Protein AF-A0A6B3IJF0-F1 (afdb_monomer_lite)

pLDDT: mean 86.27, std 13.77, range [46.59, 98.12]

Sequence (131 aa):
MTDESWAGWYRDRNGSDAVVLTTDGQQLRIRIRGVDFEGESLDDLAPVSGTPPESGMFALADGALTDCVLEWDLPLPVLVAGALRQATLGCLLSLRRVDPDLYLTLHLDGAVYESARAESDFAAALTAIQR

Structure (mmCIF, N/CA/C/O backbone):
data_AF-A0A6B3IJF0-F1
#
_entry.id   AF-A0A6B3IJF0-F1
#
loop_
_atom_site.group_PDB
_atom_site.id
_atom_site.type_symbol
_ato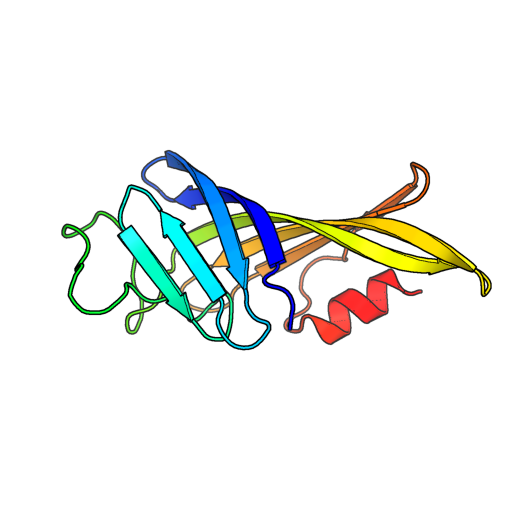m_site.label_atom_id
_atom_site.label_alt_id
_atom_site.label_comp_id
_atom_site.label_asym_id
_atom_site.label_entity_id
_atom_site.label_seq_id
_atom_site.pdbx_PDB_ins_code
_atom_site.Cartn_x
_atom_site.Cartn_y
_atom_site.Cartn_z
_atom_site.occupancy
_atom_site.B_iso_or_equiv
_atom_site.auth_s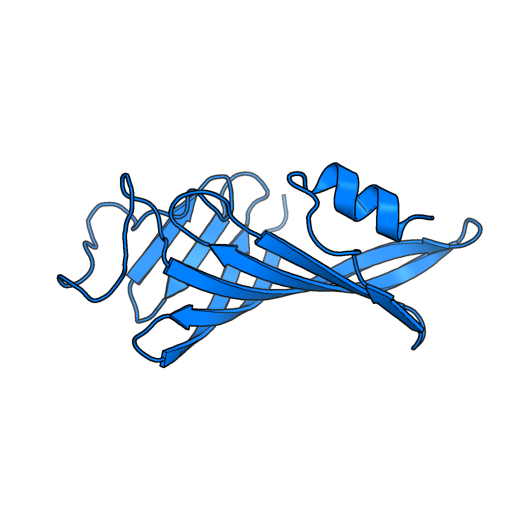eq_id
_atom_site.auth_comp_id
_atom_site.auth_asym_id
_atom_site.auth_atom_id
_atom_site.pdbx_PDB_model_num
ATOM 1 N N . MET A 1 1 ? 2.616 18.306 -9.735 1.00 48.72 1 MET A N 1
ATOM 2 C CA . MET A 1 1 ? 2.735 16.901 -9.314 1.00 48.72 1 MET A CA 1
ATOM 3 C C . MET A 1 1 ? 1.520 16.185 -9.851 1.00 48.72 1 MET A C 1
ATOM 5 O O . MET A 1 1 ? 0.447 16.772 -9.826 1.00 48.72 1 MET A O 1
ATOM 9 N N . THR A 1 2 ? 1.718 15.037 -10.484 1.00 63.44 2 THR A N 1
ATOM 10 C CA . THR A 1 2 ? 0.630 14.155 -10.916 1.00 63.44 2 THR A CA 1
ATOM 11 C C . THR A 1 2 ? 0.271 13.265 -9.747 1.00 63.44 2 THR A C 1
ATOM 13 O O . THR A 1 2 ? 1.172 12.663 -9.173 1.00 63.44 2 THR A O 1
ATOM 16 N N . ASP A 1 3 ? -1.013 13.189 -9.422 1.00 85.38 3 ASP A N 1
ATOM 17 C CA . ASP A 1 3 ? -1.501 12.220 -8.450 1.00 85.38 3 ASP A CA 1
ATOM 18 C C . ASP A 1 3 ? -1.220 10.809 -8.986 1.00 85.38 3 ASP A C 1
ATOM 20 O O . ASP A 1 3 ? -1.562 10.482 -10.129 1.00 85.38 3 ASP A O 1
ATOM 24 N N . GLU A 1 4 ? -0.563 9.987 -8.177 1.00 90.81 4 GLU A N 1
ATOM 25 C CA . GLU A 1 4 ? -0.288 8.585 -8.471 1.00 90.81 4 GLU A CA 1
ATOM 26 C C . GLU A 1 4 ? -1.309 7.703 -7.753 1.00 90.81 4 GLU A C 1
ATOM 28 O O . GLU A 1 4 ? -1.832 8.060 -6.694 1.00 90.81 4 GLU A O 1
ATOM 33 N N . SER A 1 5 ? -1.627 6.550 -8.347 1.00 92.56 5 SER A N 1
ATOM 34 C CA . SER A 1 5 ? -2.571 5.599 -7.762 1.00 92.56 5 SER A CA 1
ATOM 35 C C . SER A 1 5 ? -2.156 4.158 -8.027 1.00 92.56 5 SER A C 1
ATOM 37 O O . SER A 1 5 ? -1.812 3.813 -9.161 1.00 92.56 5 SER A O 1
ATOM 39 N N . TRP A 1 6 ? -2.233 3.322 -6.993 1.00 94.25 6 TRP A N 1
ATOM 40 C CA . TRP A 1 6 ? -1.849 1.914 -7.036 1.00 94.25 6 TRP A CA 1
ATOM 41 C C . TRP A 1 6 ? -2.951 1.047 -6.447 1.00 94.25 6 TRP A C 1
ATOM 43 O O . TRP A 1 6 ? -3.412 1.267 -5.325 1.00 94.25 6 TRP A O 1
ATOM 53 N N . ALA A 1 7 ? -3.385 0.055 -7.220 1.00 94.88 7 ALA A N 1
ATOM 54 C CA . ALA A 1 7 ? -4.291 -0.967 -6.724 1.00 94.88 7 ALA A CA 1
ATOM 55 C C . ALA A 1 7 ? -3.538 -1.904 -5.774 1.00 94.88 7 ALA A C 1
ATOM 57 O O . ALA A 1 7 ? -2.377 -2.242 -6.009 1.00 94.88 7 ALA A O 1
ATOM 58 N N . GLY A 1 8 ? -4.219 -2.341 -4.722 1.00 96.25 8 GLY A N 1
ATOM 59 C CA . GLY A 1 8 ? -3.627 -3.214 -3.725 1.00 96.25 8 GLY A CA 1
ATOM 60 C C . GLY A 1 8 ? -4.653 -3.945 -2.875 1.00 96.25 8 GLY A C 1
ATOM 61 O O . GLY A 1 8 ? -5.861 -3.917 -3.127 1.00 96.25 8 GLY A O 1
ATOM 62 N N . TRP A 1 9 ? -4.142 -4.591 -1.837 1.00 98.06 9 TRP A N 1
ATOM 63 C CA . TRP A 1 9 ? -4.895 -5.337 -0.846 1.00 98.06 9 TRP A CA 1
ATOM 64 C C . TRP A 1 9 ? -4.529 -4.872 0.557 1.00 98.06 9 TRP A C 1
ATOM 66 O O . TRP A 1 9 ? -3.357 -4.787 0.914 1.00 98.06 9 TRP A O 1
ATOM 76 N N . TYR A 1 10 ? -5.553 -4.641 1.367 1.00 97.94 10 TYR A N 1
ATOM 77 C CA . TYR A 1 10 ? -5.448 -4.531 2.813 1.00 97.94 10 TYR A CA 1
ATOM 78 C C . TYR A 1 10 ? -5.856 -5.859 3.445 1.00 97.94 10 TYR A C 1
ATOM 80 O O . TYR A 1 10 ? -6.859 -6.449 3.038 1.00 97.94 10 TYR A O 1
ATOM 88 N N . ARG A 1 11 ? -5.114 -6.331 4.450 1.00 98.12 11 ARG A N 1
ATOM 89 C CA . ARG A 1 11 ? -5.469 -7.527 5.223 1.00 98.12 11 ARG A CA 1
ATOM 90 C C . ARG A 1 11 ? -5.269 -7.312 6.712 1.00 98.12 11 ARG A C 1
ATOM 92 O O . ARG A 1 11 ? -4.220 -6.849 7.139 1.00 98.12 11 ARG A O 1
ATOM 99 N N . ASP A 1 12 ? -6.239 -7.730 7.504 1.00 96.25 12 ASP A N 1
ATOM 100 C CA . ASP A 1 12 ? -6.167 -7.738 8.964 1.00 96.25 12 ASP A CA 1
ATOM 101 C C . ASP A 1 12 ? -6.848 -8.996 9.522 1.00 96.25 12 ASP A C 1
ATOM 103 O O . ASP A 1 12 ? -7.182 -9.934 8.794 1.00 96.25 12 ASP A O 1
ATOM 107 N N . ARG A 1 13 ? -7.097 -9.016 10.835 1.00 95.25 13 ARG A N 1
ATOM 108 C CA . ARG A 1 13 ? -7.816 -10.115 11.498 1.00 95.25 13 ARG A CA 1
ATOM 109 C C . ARG A 1 13 ? -9.251 -10.339 10.992 1.00 95.25 13 ARG A C 1
ATOM 111 O O . ARG A 1 13 ? -9.800 -11.410 11.233 1.00 95.25 13 ARG A O 1
ATOM 118 N N . ASN A 1 14 ? -9.871 -9.338 10.367 1.00 94.25 14 ASN A N 1
ATOM 119 C CA . ASN A 1 14 ? -11.260 -9.377 9.911 1.00 94.25 14 ASN A CA 1
ATOM 120 C C . ASN A 1 14 ? -11.378 -9.826 8.444 1.00 94.25 14 ASN A C 1
ATOM 122 O O . ASN A 1 14 ? -12.485 -10.105 7.988 1.00 94.25 14 ASN A O 1
ATOM 126 N N . GLY A 1 15 ? -10.265 -9.925 7.708 1.00 95.81 15 GLY A N 1
ATOM 127 C CA . GLY A 1 15 ? -10.246 -10.441 6.342 1.00 95.81 15 GLY A CA 1
ATOM 128 C C . GLY A 1 15 ? -9.353 -9.634 5.410 1.00 95.81 15 GLY A C 1
ATOM 129 O O . GLY A 1 15 ? -8.346 -9.064 5.821 1.00 95.81 15 GLY A O 1
ATOM 130 N N . SER A 1 16 ? -9.705 -9.636 4.126 1.00 97.25 16 SER A N 1
ATOM 131 C CA . SER A 1 16 ? -8.971 -8.938 3.071 1.00 97.25 16 SER A CA 1
ATOM 132 C C . SER A 1 16 ? -9.909 -8.064 2.253 1.00 97.25 16 SER A C 1
ATOM 134 O O . SER A 1 16 ? -10.996 -8.507 1.888 1.00 97.25 16 SER A O 1
ATOM 136 N N . ASP A 1 17 ? -9.454 -6.863 1.921 1.00 97.88 17 ASP A N 1
ATOM 137 C CA . ASP A 1 17 ? -10.211 -5.861 1.183 1.00 97.88 17 ASP A CA 1
ATOM 138 C C . ASP A 1 17 ? -9.347 -5.292 0.056 1.00 97.88 17 ASP A C 1
ATOM 140 O O . ASP A 1 17 ? -8.170 -4.982 0.254 1.00 97.88 17 ASP A O 1
ATOM 144 N N . ALA A 1 18 ? -9.930 -5.162 -1.136 1.00 97.25 18 ALA A N 1
ATOM 145 C CA . ALA A 1 18 ? -9.280 -4.465 -2.238 1.00 97.25 18 ALA A CA 1
ATOM 146 C C . ALA A 1 18 ? -9.267 -2.960 -1.948 1.00 97.25 18 ALA A C 1
ATOM 148 O O . ALA A 1 18 ? -10.275 -2.393 -1.518 1.00 97.25 18 ALA A O 1
ATOM 149 N N . VAL A 1 19 ? -8.131 -2.320 -2.198 1.00 97.00 19 VAL A N 1
ATOM 150 C CA . VAL A 1 19 ? -7.895 -0.909 -1.885 1.00 97.00 19 VAL A CA 1
ATOM 151 C C . VAL A 1 19 ? -7.186 -0.215 -3.040 1.00 97.00 19 VAL A C 1
ATOM 153 O O . VAL A 1 19 ? -6.590 -0.855 -3.908 1.00 97.00 19 VAL A O 1
ATOM 156 N N . VAL A 1 20 ? -7.248 1.113 -3.042 1.00 95.62 20 VAL A N 1
ATOM 157 C CA . VAL A 1 20 ? -6.432 1.959 -3.913 1.00 95.62 20 VAL A CA 1
ATOM 158 C C . VAL A 1 20 ? -5.655 2.909 -3.020 1.00 95.62 20 VAL A C 1
ATOM 160 O O . VAL A 1 20 ? -6.258 3.660 -2.253 1.00 95.62 20 VAL A O 1
ATOM 163 N N . LEU A 1 21 ? -4.330 2.849 -3.113 1.00 94.75 21 LEU A N 1
ATOM 164 C CA . LEU A 1 21 ? -3.434 3.823 -2.509 1.00 94.75 21 LEU A CA 1
ATOM 165 C C . LEU A 1 21 ? -3.269 4.974 -3.492 1.00 94.75 21 LEU A C 1
ATOM 167 O O . LEU A 1 21 ? -3.034 4.739 -4.675 1.00 94.75 21 LEU A O 1
ATOM 171 N N . THR A 1 22 ? -3.389 6.203 -3.013 1.00 94.69 22 THR A N 1
ATOM 172 C CA . THR A 1 22 ? -3.166 7.410 -3.816 1.00 94.69 22 THR A CA 1
ATOM 173 C C . THR A 1 22 ? -2.164 8.319 -3.134 1.00 94.69 22 THR A C 1
ATOM 175 O O . THR A 1 22 ? -2.168 8.406 -1.906 1.00 94.69 22 THR A O 1
ATOM 178 N N . THR A 1 23 ? -1.332 9.009 -3.908 1.00 92.00 23 THR A N 1
ATOM 179 C CA . THR A 1 23 ? -0.431 10.033 -3.379 1.00 92.00 23 THR A CA 1
ATOM 180 C C . THR A 1 23 ? -0.287 11.211 -4.327 1.00 92.00 23 THR A C 1
ATOM 182 O O . THR A 1 23 ? -0.286 11.041 -5.543 1.00 92.00 23 THR A O 1
ATOM 185 N N . ASP A 1 24 ? -0.148 12.407 -3.764 1.00 89.50 24 ASP A N 1
ATOM 186 C CA . ASP A 1 24 ? 0.243 13.626 -4.484 1.00 89.50 24 ASP A CA 1
ATOM 187 C C . ASP A 1 24 ? 1.759 13.905 -4.384 1.00 89.50 24 ASP A C 1
ATOM 189 O O . ASP A 1 24 ? 2.238 14.953 -4.823 1.00 89.50 24 ASP A O 1
ATOM 193 N N . GLY A 1 25 ? 2.521 12.959 -3.819 1.00 86.25 25 GLY A N 1
ATOM 194 C CA . GLY A 1 25 ? 3.949 13.076 -3.527 1.00 86.25 25 GLY A CA 1
ATOM 195 C C . GLY A 1 25 ? 4.263 13.660 -2.145 1.00 86.25 25 GLY A C 1
ATOM 196 O O . GLY A 1 25 ? 5.434 13.695 -1.772 1.00 86.25 25 GLY A O 1
ATOM 197 N N . GLN A 1 26 ? 3.255 14.112 -1.390 1.00 87.44 26 GLN A N 1
ATOM 198 C CA . GLN A 1 26 ? 3.408 14.589 -0.009 1.00 87.44 26 GLN A CA 1
ATOM 199 C C . GLN A 1 26 ? 2.526 13.815 0.970 1.00 87.44 26 GLN A C 1
ATOM 201 O O . GLN A 1 26 ? 2.981 13.465 2.051 1.00 87.44 26 GLN A O 1
ATOM 206 N N . GLN A 1 27 ? 1.285 13.531 0.581 1.00 92.25 27 GLN A N 1
ATOM 207 C CA . GLN A 1 27 ? 0.311 12.811 1.389 1.00 92.25 27 GLN A CA 1
ATOM 208 C C . GLN A 1 27 ? -0.056 11.494 0.705 1.00 92.25 27 GLN A C 1
ATOM 210 O O . GLN A 1 27 ? -0.326 11.454 -0.498 1.00 92.25 27 GLN A O 1
ATOM 215 N N . LEU A 1 28 ? -0.120 10.419 1.477 1.00 94.44 28 LEU A N 1
ATOM 216 C CA . LEU A 1 28 ? -0.736 9.149 1.122 1.00 94.44 28 LEU A CA 1
ATOM 217 C C . LEU A 1 28 ? -2.185 9.133 1.593 1.00 94.44 28 LEU A C 1
ATOM 219 O O . LEU A 1 28 ? -2.502 9.598 2.685 1.00 94.44 28 LEU A O 1
ATOM 223 N N . ARG A 1 29 ? -3.071 8.579 0.764 1.00 95.81 29 ARG A N 1
ATOM 224 C CA . ARG A 1 29 ? -4.484 8.373 1.092 1.00 95.81 29 ARG A CA 1
ATOM 225 C C . ARG A 1 29 ? -4.924 6.989 0.651 1.00 95.81 29 ARG A C 1
ATOM 227 O O . ARG A 1 29 ? -4.549 6.530 -0.430 1.00 95.81 29 ARG A O 1
ATOM 234 N N . ILE A 1 30 ? -5.745 6.344 1.469 1.00 96.06 30 ILE A N 1
ATOM 235 C CA . ILE A 1 30 ? -6.319 5.027 1.188 1.00 96.06 30 ILE A CA 1
ATOM 236 C C . ILE A 1 30 ? -7.717 4.933 1.794 1.00 96.06 30 ILE A C 1
ATOM 238 O O . ILE A 1 30 ? -7.963 5.430 2.890 1.00 96.06 30 ILE A O 1
ATOM 242 N N . ARG A 1 31 ? -8.642 4.267 1.101 1.00 95.25 31 ARG A N 1
ATOM 243 C CA . ARG A 1 31 ? -9.964 3.941 1.649 1.00 95.25 31 ARG A CA 1
ATOM 244 C C . ARG A 1 31 ? -10.059 2.452 1.943 1.00 95.25 31 ARG A C 1
ATOM 246 O O . ARG A 1 31 ? -9.912 1.637 1.035 1.00 95.25 31 ARG A O 1
ATOM 253 N N . ILE A 1 32 ? -10.375 2.105 3.188 1.00 95.75 32 ILE A N 1
ATOM 254 C CA . ILE A 1 32 ? -10.476 0.723 3.670 1.00 95.75 32 ILE A CA 1
ATOM 255 C C . ILE A 1 32 ? -11.839 0.546 4.332 1.00 95.75 32 ILE A C 1
ATOM 257 O O . ILE A 1 32 ? -12.178 1.279 5.256 1.00 95.75 32 ILE A O 1
ATOM 261 N N . ARG A 1 33 ? -12.653 -0.402 3.847 1.00 94.38 33 ARG A N 1
ATOM 262 C CA . ARG A 1 33 ? -14.014 -0.674 4.369 1.00 94.38 33 ARG A CA 1
ATOM 263 C C . ARG A 1 33 ? -14.883 0.587 4.535 1.00 94.38 33 ARG A C 1
ATOM 265 O O . ARG A 1 33 ? -15.690 0.686 5.451 1.00 94.38 33 ARG A O 1
ATOM 272 N N . GLY A 1 34 ? -14.712 1.557 3.633 1.00 92.00 34 GLY A N 1
ATOM 273 C CA . GLY A 1 34 ? -15.448 2.826 3.639 1.00 92.00 34 GLY A CA 1
ATOM 274 C C . GLY A 1 34 ? -14.879 3.923 4.546 1.00 92.00 34 GLY A C 1
ATOM 275 O O . GLY A 1 34 ? -15.424 5.022 4.534 1.00 92.00 34 GLY A O 1
ATOM 276 N N . VAL A 1 35 ? -13.794 3.660 5.279 1.00 94.94 35 VAL A N 1
ATOM 277 C CA . VAL A 1 35 ? -13.080 4.653 6.093 1.00 94.94 35 VAL A CA 1
ATOM 278 C C . VAL A 1 35 ? -11.877 5.172 5.318 1.00 94.94 35 VAL A C 1
ATOM 280 O O . VAL A 1 35 ? -11.104 4.386 4.769 1.00 94.94 35 VAL A O 1
ATOM 283 N N . ASP A 1 36 ? -11.748 6.493 5.257 1.00 95.25 36 ASP A N 1
ATOM 284 C CA . ASP A 1 36 ? -10.621 7.169 4.624 1.00 95.25 36 ASP A CA 1
ATOM 285 C C . ASP A 1 36 ? -9.481 7.328 5.636 1.00 95.25 36 ASP A C 1
ATOM 287 O O . ASP A 1 36 ? -9.702 7.750 6.773 1.00 95.25 36 ASP A O 1
ATOM 291 N N . PHE A 1 37 ? -8.271 6.980 5.212 1.00 96.38 37 PHE A N 1
ATOM 292 C CA . PHE A 1 37 ? -7.034 7.135 5.965 1.00 96.38 37 PHE A CA 1
ATOM 293 C C . PHE A 1 37 ? -6.066 8.016 5.188 1.00 96.38 37 PHE A C 1
ATOM 295 O O . PHE A 1 37 ? -6.008 7.935 3.957 1.00 96.38 37 PHE A O 1
ATOM 302 N N . GLU A 1 38 ? -5.285 8.808 5.913 1.00 96.31 38 GLU A N 1
ATOM 303 C CA . GLU A 1 38 ? -4.222 9.635 5.357 1.00 96.31 38 GLU A CA 1
ATOM 304 C C . GLU A 1 38 ? -2.978 9.641 6.251 1.00 96.31 38 GLU A C 1
ATOM 306 O O . GLU A 1 38 ? -3.077 9.471 7.464 1.00 96.31 38 GLU A O 1
ATOM 311 N N . GLY A 1 39 ? -1.811 9.813 5.634 1.00 94.19 39 GLY A N 1
ATOM 312 C CA . GLY A 1 39 ? -0.507 9.875 6.305 1.00 94.19 39 GLY A CA 1
ATOM 313 C C . GLY A 1 39 ? 0.577 10.425 5.373 1.00 94.19 39 GLY A C 1
ATOM 314 O O . GLY A 1 39 ? 0.335 10.522 4.170 1.00 94.19 39 GLY A O 1
ATOM 315 N N . GLU A 1 40 ? 1.729 10.844 5.887 1.00 91.12 40 GLU A N 1
ATOM 316 C CA . GLU A 1 40 ? 2.893 11.208 5.059 1.00 91.12 40 GLU A CA 1
ATOM 317 C C . GLU A 1 40 ? 3.671 9.950 4.621 1.00 91.12 40 GLU A C 1
ATOM 319 O O . GLU A 1 40 ? 4.385 9.962 3.615 1.00 91.12 40 GLU A O 1
ATOM 324 N N . SER A 1 41 ? 3.489 8.840 5.339 1.00 87.94 41 SER A N 1
ATOM 325 C CA . SER A 1 41 ? 4.059 7.523 5.072 1.00 87.94 41 SER A CA 1
ATOM 326 C C . SER A 1 41 ? 2.980 6.426 5.145 1.00 87.94 41 SER A C 1
ATOM 328 O O . SER A 1 41 ? 1.776 6.676 5.166 1.00 87.94 41 SER A O 1
ATOM 330 N N . LEU A 1 42 ? 3.383 5.157 5.036 1.00 88.38 42 LEU A N 1
ATOM 331 C CA . LEU A 1 42 ? 2.442 4.030 5.116 1.00 88.38 42 LEU A CA 1
ATOM 332 C C . LEU A 1 42 ? 2.227 3.544 6.554 1.00 88.38 42 LEU A C 1
ATOM 334 O O . LEU A 1 42 ? 1.216 2.906 6.838 1.00 88.38 42 LEU A O 1
ATOM 338 N N . ASP A 1 43 ? 3.180 3.812 7.443 1.00 88.44 43 ASP A N 1
ATOM 339 C CA . ASP A 1 43 ? 3.162 3.446 8.860 1.00 88.44 43 ASP A CA 1
ATOM 340 C C . ASP A 1 43 ? 2.540 4.522 9.766 1.00 88.44 43 ASP A C 1
ATOM 342 O O . ASP A 1 43 ? 2.315 4.256 10.945 1.00 88.44 43 ASP A O 1
ATOM 346 N N . ASP A 1 44 ? 2.181 5.689 9.221 1.00 91.62 44 ASP A N 1
ATOM 347 C CA . ASP A 1 44 ? 1.479 6.770 9.926 1.00 91.62 44 ASP A CA 1
ATOM 348 C C . ASP A 1 44 ? 0.024 6.976 9.454 1.00 91.62 44 ASP A C 1
ATOM 350 O O . ASP A 1 44 ? -0.639 7.918 9.888 1.00 91.62 44 ASP A O 1
ATOM 354 N N . LEU A 1 45 ? -0.501 6.080 8.605 1.00 94.31 45 LEU A N 1
ATOM 355 C CA . LEU A 1 45 ? -1.863 6.157 8.071 1.00 94.31 45 LEU A CA 1
ATOM 356 C C . LEU A 1 45 ? -2.907 6.179 9.195 1.00 94.31 45 LEU A C 1
ATOM 358 O O . LEU A 1 45 ? -3.219 5.148 9.802 1.00 94.31 45 LEU A O 1
ATOM 362 N N . ALA A 1 46 ? -3.503 7.344 9.426 1.00 95.06 46 ALA A N 1
ATOM 363 C CA . ALA A 1 46 ? -4.511 7.579 10.450 1.00 95.06 46 ALA A CA 1
ATOM 364 C C . ALA A 1 46 ? -5.883 7.857 9.815 1.00 95.06 46 ALA A C 1
ATOM 366 O O . ALA A 1 46 ? -5.949 8.390 8.705 1.00 95.06 46 ALA A O 1
ATOM 367 N N . PRO A 1 47 ? -7.003 7.510 10.480 1.00 95.88 47 PRO A N 1
ATOM 368 C CA . PRO A 1 47 ? -8.326 7.861 9.979 1.00 95.88 47 PRO A CA 1
ATOM 369 C C . PRO A 1 47 ? -8.460 9.376 9.799 1.00 95.88 47 PRO A C 1
ATOM 371 O O . PRO A 1 47 ? -8.142 10.142 10.713 1.00 95.88 47 PRO A O 1
ATOM 374 N N . VAL A 1 48 ? -9.004 9.805 8.660 1.00 94.06 48 VAL A N 1
ATOM 375 C CA . VAL A 1 48 ? -9.300 11.219 8.409 1.00 94.06 48 VAL A CA 1
ATOM 376 C C . VAL A 1 48 ? -10.260 11.736 9.486 1.00 94.06 48 VAL A C 1
ATOM 378 O O . VAL A 1 48 ? -11.250 11.088 9.856 1.00 94.06 48 VAL A O 1
ATOM 381 N N . SER A 1 49 ? -9.968 12.928 10.006 1.00 83.19 49 SER A N 1
ATOM 382 C 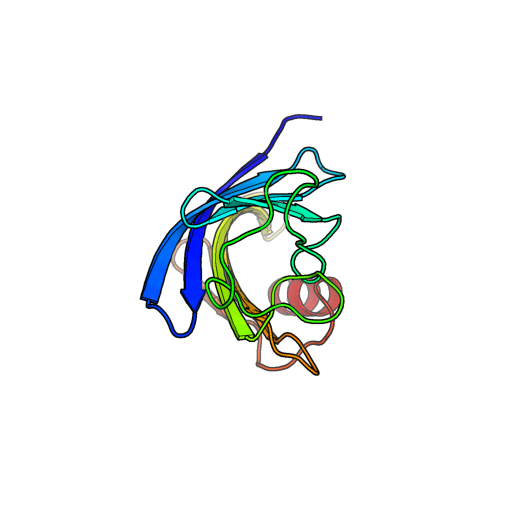CA . SER A 1 49 ? -10.770 13.557 11.058 1.00 83.19 49 SER A CA 1
ATOM 383 C C . SER A 1 49 ? -12.239 13.708 10.639 1.00 83.19 49 SER A C 1
ATOM 385 O O . SER A 1 49 ? -12.547 14.208 9.562 1.00 83.19 49 SER A O 1
ATOM 387 N N . GLY A 1 50 ? -13.163 13.317 11.523 1.00 77.56 50 GLY A N 1
ATOM 388 C CA . GLY A 1 50 ? -14.612 13.415 11.286 1.00 77.56 50 GLY A CA 1
ATOM 389 C C . GLY A 1 50 ? -15.273 12.135 10.764 1.00 77.56 50 GLY A C 1
ATOM 390 O O . GLY A 1 50 ? -16.499 12.042 10.802 1.00 77.56 50 GLY A O 1
ATOM 391 N N . THR A 1 51 ? -14.490 11.124 10.384 1.00 74.69 51 THR A N 1
ATOM 392 C CA . THR A 1 51 ? -14.962 9.770 10.044 1.00 74.69 51 THR A CA 1
ATOM 393 C C . THR A 1 51 ? -14.328 8.723 10.962 1.00 74.69 51 THR A C 1
ATOM 395 O O . THR A 1 51 ? -13.549 7.889 10.501 1.00 74.69 51 THR A O 1
ATOM 398 N N . PRO A 1 52 ? -14.609 8.760 12.282 1.00 77.50 52 PRO A N 1
ATOM 399 C CA . PRO A 1 52 ? -14.045 7.778 13.193 1.00 77.50 52 PRO A CA 1
ATOM 400 C C . PRO A 1 52 ? -14.549 6.377 12.816 1.00 77.50 52 PRO A C 1
ATOM 402 O O . PRO A 1 52 ? -15.758 6.196 12.636 1.00 77.50 52 PRO A O 1
ATOM 405 N N . PRO A 1 53 ? -13.655 5.383 12.700 1.00 87.88 53 PRO A N 1
ATOM 406 C CA . PRO A 1 53 ? -14.070 4.020 12.426 1.00 87.88 53 PRO A CA 1
ATOM 407 C C . PRO A 1 53 ? -14.891 3.455 13.587 1.00 87.88 53 PRO A C 1
ATOM 409 O O . PRO A 1 53 ? -14.730 3.852 14.746 1.00 87.88 53 PRO A O 1
ATOM 412 N N . GLU A 1 54 ? -15.747 2.479 13.287 1.00 88.69 54 GLU A N 1
ATOM 413 C CA . GLU A 1 54 ? -16.443 1.729 14.330 1.00 88.69 54 GLU A CA 1
ATOM 414 C C . GLU A 1 54 ? -15.435 1.039 15.264 1.00 88.69 54 GLU A C 1
ATOM 416 O O . GLU A 1 54 ? -14.378 0.556 14.843 1.00 88.69 54 GLU A O 1
ATOM 421 N N . SER A 1 55 ? -15.759 0.985 16.559 1.00 87.00 55 SER A N 1
ATOM 422 C CA . SER A 1 55 ? -14.866 0.394 17.559 1.00 87.00 55 SER A CA 1
ATOM 423 C C . SER A 1 55 ? -14.521 -1.055 17.208 1.00 87.00 55 SER A C 1
ATOM 425 O O . SER A 1 55 ? -15.403 -1.886 16.996 1.00 87.00 55 SER A O 1
ATOM 427 N N . GLY A 1 56 ? -13.224 -1.364 17.157 1.00 88.12 56 GLY A N 1
ATOM 428 C CA . GLY A 1 56 ? -12.717 -2.700 16.838 1.00 88.12 56 GLY A CA 1
ATOM 429 C C . GLY A 1 56 ? -12.690 -3.056 15.347 1.00 88.12 56 GLY A C 1
ATOM 430 O O . GLY A 1 56 ? -12.211 -4.151 15.026 1.00 88.12 56 GLY A O 1
ATOM 431 N N . MET A 1 57 ? -13.139 -2.155 14.460 1.00 93.69 57 MET A N 1
ATOM 432 C CA . MET A 1 57 ? -13.061 -2.319 13.002 1.00 93.69 57 MET A CA 1
ATOM 433 C C . MET A 1 57 ? -11.611 -2.355 12.507 1.00 93.69 57 MET A C 1
ATOM 435 O O . MET A 1 57 ? -11.297 -3.146 11.620 1.00 93.69 57 MET A O 1
ATOM 439 N N . PHE A 1 58 ? -10.739 -1.558 13.130 1.00 95.25 58 PHE A N 1
ATOM 440 C CA . PHE A 1 58 ? -9.305 -1.498 12.853 1.00 95.25 58 PHE A CA 1
ATOM 441 C C . PHE A 1 58 ? -8.502 -1.575 14.150 1.00 95.25 58 PHE A C 1
ATOM 443 O O . PHE A 1 58 ? -8.954 -1.117 15.204 1.00 95.25 58 PHE A O 1
ATOM 450 N N . ALA A 1 59 ? -7.303 -2.147 14.071 1.00 94.44 59 ALA A N 1
ATOM 451 C CA . ALA A 1 59 ? -6.305 -2.000 15.116 1.00 94.44 59 ALA A CA 1
ATOM 452 C C . ALA A 1 59 ? -5.556 -0.684 14.886 1.00 94.44 59 ALA A C 1
ATOM 454 O O . ALA A 1 59 ? -4.988 -0.476 13.816 1.00 94.44 59 ALA A O 1
ATOM 455 N N . LEU A 1 60 ? -5.583 0.194 15.891 1.00 93.38 60 LEU A N 1
ATOM 456 C CA . LEU A 1 60 ? -4.865 1.463 15.877 1.00 93.38 60 LEU A CA 1
ATOM 457 C C . LEU A 1 60 ? -3.851 1.502 17.027 1.00 93.38 60 LEU A C 1
ATOM 459 O O . LEU A 1 60 ? -4.175 1.098 18.149 1.00 93.38 60 LEU A O 1
ATOM 463 N N . ALA A 1 61 ? -2.650 2.003 16.755 1.00 90.69 61 ALA A N 1
ATOM 464 C CA . ALA A 1 61 ? -1.636 2.343 17.750 1.00 90.69 61 ALA A CA 1
ATOM 465 C C . ALA A 1 61 ? -1.239 3.805 17.535 1.00 90.69 61 ALA A C 1
ATOM 467 O O . ALA A 1 61 ? -0.982 4.209 16.408 1.00 90.69 61 ALA A O 1
ATOM 468 N N . ASP A 1 62 ? -1.297 4.610 18.598 1.00 89.88 62 ASP A N 1
ATOM 469 C CA . ASP A 1 62 ? -1.023 6.055 18.548 1.00 89.88 62 ASP A CA 1
ATOM 470 C C . ASP A 1 62 ? -1.810 6.822 17.460 1.00 89.88 62 ASP A C 1
ATOM 472 O O . ASP A 1 62 ? -1.399 7.876 16.991 1.00 89.88 62 ASP A O 1
ATOM 476 N N . GLY A 1 63 ? -2.991 6.307 17.093 1.00 90.88 63 GLY A N 1
ATOM 477 C CA . GLY A 1 63 ? -3.884 6.890 16.086 1.00 90.88 63 GLY A CA 1
ATOM 478 C C . GLY A 1 63 ? -3.700 6.357 14.661 1.00 90.88 63 GLY A C 1
ATOM 479 O O . GLY A 1 63 ? -4.603 6.548 13.850 1.00 90.88 63 GLY A O 1
ATOM 480 N N . ALA A 1 64 ? -2.614 5.633 14.379 1.00 92.69 64 ALA A N 1
ATOM 481 C CA . ALA A 1 64 ? -2.305 5.071 13.064 1.00 92.69 64 ALA A CA 1
ATOM 482 C C . ALA A 1 64 ? -2.667 3.580 12.953 1.00 92.69 64 ALA A C 1
ATOM 484 O O . ALA A 1 64 ? -2.777 2.872 13.960 1.00 92.69 64 ALA A O 1
ATOM 485 N N . LEU A 1 65 ? -2.858 3.097 11.723 1.00 94.50 65 LEU A N 1
ATOM 486 C CA . LEU A 1 65 ? -3.114 1.691 11.409 1.00 94.50 65 LEU A CA 1
ATOM 487 C C . LEU A 1 65 ? -1.975 0.782 11.879 1.00 94.50 65 LEU A C 1
ATOM 489 O O . LEU A 1 65 ? -0.798 1.039 11.653 1.00 94.50 65 LEU A O 1
ATOM 493 N N . THR A 1 66 ? -2.337 -0.340 12.494 1.00 94.88 66 THR A N 1
ATOM 494 C CA . THR A 1 66 ? -1.387 -1.377 12.905 1.00 94.88 66 THR A CA 1
ATOM 495 C C . THR A 1 66 ? -2.009 -2.768 12.778 1.00 94.88 66 THR A C 1
ATOM 497 O O . THR A 1 66 ? -3.162 -2.902 12.367 1.00 94.88 66 THR A O 1
ATOM 500 N N . ASP A 1 67 ? -1.242 -3.809 13.107 1.00 94.81 67 ASP A N 1
ATOM 501 C CA . ASP A 1 67 ? -1.652 -5.221 13.090 1.00 94.81 67 ASP A CA 1
ATOM 502 C C . ASP A 1 67 ? -2.348 -5.637 11.771 1.00 94.81 67 ASP A C 1
ATOM 504 O O . ASP A 1 67 ? -3.363 -6.342 11.762 1.00 94.81 67 ASP A O 1
ATOM 508 N N . CYS A 1 68 ? -1.802 -5.174 10.643 1.00 96.00 68 CYS A N 1
ATOM 509 C CA . CYS A 1 68 ? -2.335 -5.399 9.301 1.00 96.00 68 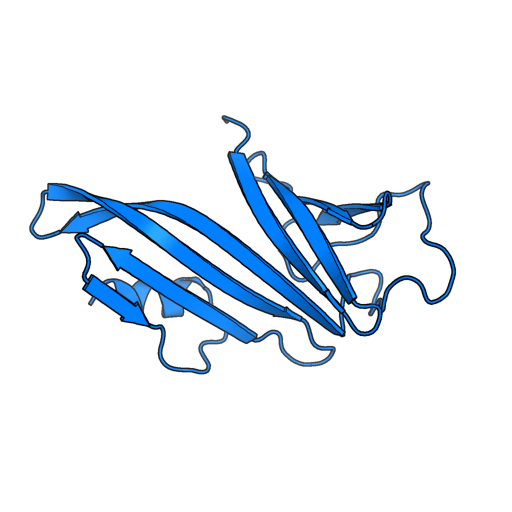CYS A CA 1
ATOM 510 C C . CYS A 1 68 ? -1.225 -5.505 8.244 1.00 96.00 68 CYS A C 1
ATOM 512 O O . CYS A 1 68 ? -0.055 -5.230 8.504 1.00 96.00 68 CYS A O 1
ATOM 514 N N . VAL A 1 69 ? -1.599 -5.936 7.042 1.00 96.94 69 VAL A N 1
ATOM 515 C CA . VAL A 1 69 ? -0.721 -6.049 5.877 1.00 96.94 69 VAL A CA 1
ATOM 516 C C . VAL A 1 69 ? -1.292 -5.224 4.732 1.00 96.94 69 VAL A C 1
ATOM 518 O O . VAL A 1 69 ? -2.472 -5.357 4.403 1.00 96.94 69 VAL A O 1
ATOM 521 N N . LEU A 1 70 ? -0.442 -4.419 4.103 1.00 96.81 70 LEU A N 1
ATOM 522 C CA . LEU A 1 70 ? -0.704 -3.749 2.834 1.00 96.81 70 LEU A CA 1
ATOM 523 C C . LEU A 1 70 ? 0.141 -4.406 1.743 1.00 96.81 70 LEU A C 1
ATOM 525 O O . LEU A 1 70 ? 1.336 -4.620 1.926 1.00 96.81 70 LEU A O 1
ATOM 529 N N . GLU A 1 71 ? -0.475 -4.724 0.612 1.00 97.06 71 GLU A N 1
ATOM 530 C CA . GLU A 1 71 ? 0.198 -5.286 -0.560 1.00 97.06 71 GLU A CA 1
ATOM 531 C C . GLU A 1 71 ? -0.209 -4.501 -1.807 1.00 97.06 71 GLU A C 1
ATOM 533 O O . GLU A 1 71 ? -1.402 -4.298 -2.026 1.00 97.06 71 GLU A O 1
ATOM 538 N N . TRP A 1 72 ? 0.745 -4.040 -2.612 1.00 95.75 72 TRP A N 1
ATOM 539 C CA . TRP A 1 72 ? 0.468 -3.296 -3.845 1.00 95.75 72 TRP A CA 1
ATOM 540 C C . TRP A 1 72 ? 1.608 -3.437 -4.853 1.00 95.75 72 TRP A C 1
ATOM 542 O O . TRP A 1 72 ? 2.741 -3.739 -4.485 1.00 95.75 72 TRP A O 1
ATOM 552 N N . ASP A 1 73 ? 1.300 -3.163 -6.119 1.00 94.19 73 ASP A N 1
ATOM 553 C CA . ASP A 1 73 ? 2.276 -3.147 -7.207 1.00 94.19 73 ASP A CA 1
ATOM 554 C C . ASP A 1 73 ? 2.568 -1.707 -7.645 1.00 94.19 73 ASP A C 1
ATOM 556 O O . ASP A 1 73 ? 1.659 -0.950 -7.997 1.00 94.19 73 ASP A O 1
ATOM 560 N N . LEU A 1 74 ? 3.849 -1.340 -7.665 1.00 91.75 74 LEU A N 1
ATOM 561 C CA . LEU A 1 74 ? 4.347 -0.052 -8.143 1.00 91.75 74 LEU A CA 1
ATOM 562 C C . LEU A 1 74 ? 5.019 -0.227 -9.517 1.00 91.75 74 LEU A C 1
ATOM 564 O O . LEU A 1 74 ? 6.095 -0.822 -9.599 1.00 91.75 74 LEU A O 1
ATOM 568 N N . PRO A 1 75 ? 4.444 0.298 -10.613 1.00 91.69 75 PRO A N 1
ATOM 569 C CA . PRO A 1 75 ? 5.150 0.412 -11.884 1.00 91.69 75 PRO A CA 1
ATOM 570 C C . PRO A 1 75 ? 6.261 1.459 -11.770 1.00 91.69 75 PRO A C 1
ATOM 572 O O . PRO A 1 75 ? 6.001 2.588 -11.357 1.00 91.69 75 PRO A O 1
ATOM 575 N N . LEU A 1 76 ? 7.487 1.110 -12.156 1.00 90.38 76 LEU A N 1
ATOM 576 C CA . LEU A 1 76 ? 8.623 2.030 -12.087 1.00 90.38 76 LEU A CA 1
ATOM 57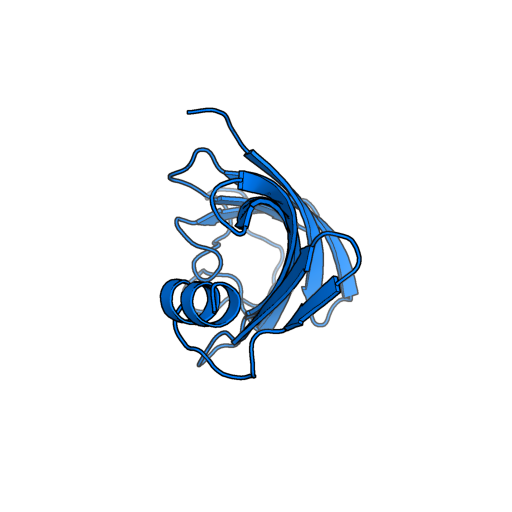7 C C . LEU A 1 76 ? 9.639 1.802 -13.216 1.00 90.38 76 LEU A C 1
ATOM 579 O O . LEU A 1 76 ? 9.879 0.661 -13.625 1.00 90.38 76 LEU A O 1
ATOM 583 N N . PRO A 1 77 ? 10.286 2.872 -13.713 1.00 90.94 77 PRO A N 1
ATOM 584 C CA . PRO A 1 77 ? 11.434 2.737 -14.593 1.00 90.94 77 PRO A CA 1
ATOM 585 C C . PRO A 1 77 ? 12.683 2.311 -13.802 1.00 90.94 77 PRO A C 1
ATOM 587 O O . PRO A 1 77 ? 13.012 2.894 -12.772 1.00 90.94 77 PRO A O 1
ATOM 590 N N . VAL A 1 78 ? 13.428 1.341 -14.330 1.00 90.00 78 VAL A N 1
ATOM 591 C CA . VAL A 1 78 ? 14.705 0.849 -13.791 1.00 90.00 78 VAL A CA 1
ATOM 592 C C . VAL A 1 78 ? 15.803 1.035 -14.835 1.00 90.00 78 VAL A C 1
ATOM 594 O O . VAL A 1 78 ? 15.593 0.791 -16.024 1.00 90.00 78 VAL A O 1
ATOM 597 N N . LEU A 1 79 ? 16.987 1.480 -14.414 1.00 88.69 79 LEU A N 1
ATOM 598 C CA . LEU A 1 79 ? 18.136 1.658 -15.300 1.00 88.69 79 LEU A CA 1
ATOM 599 C C . LEU A 1 79 ? 18.957 0.363 -15.379 1.00 88.69 79 LEU A C 1
ATOM 601 O O . LEU A 1 79 ? 19.570 -0.044 -14.399 1.00 88.69 79 LEU A O 1
ATOM 605 N N . VAL A 1 80 ? 19.022 -0.250 -16.561 1.00 86.62 80 VAL A N 1
ATOM 606 C CA . VAL A 1 80 ? 19.756 -1.497 -16.821 1.00 86.62 80 VAL A CA 1
ATOM 607 C C . VAL A 1 80 ? 20.792 -1.247 -17.905 1.00 86.62 80 VAL A C 1
ATOM 609 O O . VAL A 1 80 ? 20.443 -0.923 -19.040 1.00 86.62 80 VAL A O 1
ATOM 612 N N . ALA A 1 81 ? 22.078 -1.379 -17.568 1.00 88.31 81 ALA A N 1
ATOM 613 C CA . ALA A 1 81 ? 23.189 -1.154 -18.502 1.00 88.31 81 ALA A CA 1
ATOM 614 C C . ALA A 1 81 ? 23.076 0.177 -19.290 1.00 88.31 81 ALA A C 1
ATOM 616 O O . ALA A 1 81 ? 23.363 0.239 -20.484 1.00 88.31 81 ALA A O 1
ATOM 617 N N . GLY A 1 82 ? 22.621 1.245 -18.623 1.00 88.94 82 GLY A N 1
ATOM 618 C CA . GLY A 1 82 ? 22.450 2.575 -19.220 1.00 88.94 82 GLY A CA 1
ATOM 619 C C . GLY A 1 82 ? 21.155 2.782 -20.018 1.00 88.94 82 GLY A C 1
ATOM 620 O O . GLY A 1 82 ? 20.938 3.880 -20.524 1.00 88.94 82 GLY A O 1
ATOM 621 N N . ALA A 1 83 ? 20.278 1.778 -20.112 1.00 90.31 83 ALA A N 1
ATOM 622 C CA . ALA A 1 83 ? 18.969 1.888 -20.750 1.00 90.31 83 ALA A CA 1
ATOM 623 C C . ALA A 1 83 ? 17.838 1.800 -19.718 1.00 90.31 83 ALA A C 1
ATOM 625 O O . ALA A 1 83 ? 17.857 0.938 -18.843 1.00 90.31 83 ALA A O 1
ATOM 626 N N . LEU A 1 84 ? 16.829 2.668 -19.835 1.00 91.94 84 LEU A N 1
ATOM 627 C CA . LEU A 1 84 ? 15.623 2.561 -19.013 1.00 91.94 84 LEU A CA 1
ATOM 628 C C . LEU A 1 84 ? 14.764 1.377 -19.475 1.00 91.94 84 LEU A C 1
ATOM 630 O O . LEU A 1 84 ? 14.517 1.187 -20.671 1.00 91.94 84 LEU A O 1
ATOM 634 N N . ARG A 1 85 ? 14.299 0.599 -18.502 1.00 90.44 85 ARG A N 1
ATOM 635 C CA . ARG A 1 85 ? 13.383 -0.533 -18.645 1.00 90.44 85 ARG A CA 1
ATOM 636 C C . ARG A 1 85 ? 12.193 -0.323 -17.723 1.00 90.44 85 ARG A C 1
ATOM 638 O O . ARG A 1 85 ? 12.345 0.257 -16.656 1.00 90.44 85 ARG A O 1
ATOM 645 N N . GLN A 1 86 ? 11.014 -0.759 -18.146 1.00 94.31 86 GLN A N 1
ATOM 646 C CA . GLN A 1 86 ? 9.838 -0.751 -17.279 1.00 94.31 86 GLN A CA 1
ATOM 647 C C . GLN A 1 86 ? 9.843 -2.013 -16.424 1.00 94.31 86 GLN A C 1
ATOM 649 O O . GLN A 1 86 ? 10.100 -3.100 -16.939 1.00 94.31 86 GLN A O 1
ATOM 654 N N . ALA A 1 87 ? 9.563 -1.850 -15.138 1.00 93.62 87 ALA A N 1
ATOM 655 C CA . ALA A 1 87 ? 9.498 -2.926 -14.166 1.00 93.62 87 ALA A CA 1
ATOM 656 C C . ALA A 1 87 ? 8.268 -2.759 -13.270 1.00 93.62 87 ALA A C 1
ATOM 658 O O . ALA A 1 87 ? 7.625 -1.704 -13.252 1.00 93.62 87 ALA A O 1
ATOM 659 N N . THR A 1 88 ? 7.978 -3.795 -12.492 1.00 95.06 88 THR A N 1
ATOM 660 C CA . THR A 1 88 ? 6.988 -3.745 -11.415 1.00 95.06 88 THR A CA 1
ATOM 661 C C . THR A 1 88 ? 7.674 -4.088 -10.105 1.00 95.06 88 THR A C 1
ATOM 663 O O . THR A 1 88 ? 8.320 -5.129 -10.002 1.00 95.06 88 THR A O 1
ATOM 666 N N . LEU A 1 89 ? 7.544 -3.213 -9.113 1.00 93.81 89 LEU A N 1
ATOM 667 C CA . LEU A 1 89 ? 7.951 -3.469 -7.740 1.00 93.81 89 LEU A CA 1
ATOM 668 C C . LEU A 1 89 ? 6.716 -3.908 -6.953 1.00 93.81 89 LEU A C 1
ATOM 670 O O . LEU A 1 89 ? 5.849 -3.088 -6.660 1.00 93.81 89 LEU A O 1
ATOM 674 N N . GLY A 1 90 ? 6.634 -5.197 -6.644 1.00 94.50 90 GLY A N 1
ATOM 675 C CA . GLY A 1 90 ? 5.658 -5.731 -5.705 1.00 94.50 90 GLY A CA 1
ATOM 676 C C . GLY A 1 90 ? 6.088 -5.397 -4.283 1.00 94.50 90 GLY A C 1
ATOM 677 O O . GLY A 1 90 ? 7.216 -5.696 -3.883 1.00 94.50 90 GLY A O 1
ATOM 678 N N . CYS A 1 91 ? 5.199 -4.767 -3.530 1.00 93.44 91 CYS A N 1
ATOM 679 C CA . CYS A 1 91 ? 5.430 -4.308 -2.170 1.00 93.44 91 CYS A CA 1
ATOM 680 C C . CYS A 1 91 ? 4.506 -5.061 -1.214 1.00 93.44 91 CYS A C 1
ATOM 682 O O . CYS A 1 91 ? 3.298 -5.107 -1.436 1.00 93.44 91 CYS A O 1
ATOM 684 N N . LEU A 1 92 ? 5.053 -5.598 -0.124 1.00 94.62 92 LEU A N 1
ATOM 685 C CA . LEU A 1 92 ? 4.285 -6.160 0.984 1.00 94.62 92 LEU A CA 1
ATOM 686 C C . LEU A 1 92 ? 4.784 -5.553 2.292 1.00 94.62 92 LEU A C 1
ATOM 688 O O . LEU A 1 92 ? 5.881 -5.863 2.753 1.00 94.62 92 LEU A O 1
ATOM 692 N N . LEU A 1 93 ? 3.963 -4.698 2.891 1.00 93.00 93 LEU A N 1
ATOM 693 C CA . LEU A 1 93 ? 4.218 -4.040 4.164 1.00 93.00 93 LEU A CA 1
ATOM 694 C C . LEU A 1 93 ? 3.389 -4.702 5.263 1.00 93.00 93 LEU A C 1
ATOM 696 O O . LEU A 1 93 ? 2.162 -4.635 5.252 1.00 93.00 93 LEU A O 1
ATOM 700 N N . SER A 1 94 ? 4.056 -5.319 6.231 1.00 93.88 94 SER A N 1
ATOM 701 C CA . SER A 1 94 ? 3.438 -5.846 7.445 1.00 93.88 94 SER A CA 1
ATOM 702 C C . SER A 1 94 ? 3.577 -4.828 8.571 1.00 93.88 94 SER A C 1
ATOM 704 O O . SER A 1 94 ? 4.634 -4.743 9.196 1.00 93.88 94 SER A O 1
ATOM 706 N N . LEU A 1 95 ? 2.501 -4.107 8.878 1.00 92.19 95 LEU A N 1
ATOM 707 C CA . LEU A 1 95 ? 2.431 -3.180 10.004 1.00 92.19 95 LEU A CA 1
ATOM 708 C C . LEU A 1 95 ? 2.201 -3.953 11.306 1.00 92.19 95 LEU A C 1
ATOM 710 O O . LEU A 1 95 ? 1.233 -4.700 11.454 1.00 92.19 95 LEU A O 1
ATOM 714 N N . ARG A 1 96 ? 3.104 -3.765 12.267 1.00 87.94 96 ARG A N 1
ATOM 715 C CA . ARG A 1 96 ? 3.037 -4.345 13.615 1.00 87.94 96 ARG A CA 1
ATOM 716 C C . ARG A 1 96 ? 3.356 -3.252 14.622 1.00 87.94 96 ARG A C 1
ATOM 718 O O . ARG A 1 96 ? 4.044 -2.296 14.291 1.00 87.94 96 ARG A O 1
ATOM 725 N N . ARG A 1 97 ? 2.925 -3.427 15.870 1.00 74.06 97 ARG A N 1
ATOM 726 C CA . ARG A 1 97 ? 3.111 -2.423 16.936 1.00 74.06 97 ARG A CA 1
ATOM 727 C C . ARG A 1 97 ? 4.553 -1.999 17.229 1.00 74.06 97 ARG A C 1
ATOM 729 O O . ARG A 1 97 ? 4.731 -0.956 17.841 1.00 74.06 97 ARG A O 1
ATOM 736 N N . VAL A 1 98 ? 5.542 -2.841 16.925 1.00 73.69 98 VAL A N 1
ATOM 737 C CA . VAL A 1 98 ? 6.944 -2.595 17.310 1.00 73.69 98 VAL A CA 1
ATOM 738 C C . VAL A 1 98 ? 7.786 -2.223 16.101 1.00 73.69 98 VAL A C 1
ATOM 740 O O . VAL A 1 98 ? 8.362 -1.149 16.108 1.00 73.69 98 VAL A O 1
ATOM 743 N N . ASP A 1 99 ? 7.811 -3.072 15.071 1.00 76.94 99 ASP A N 1
ATOM 744 C CA . ASP A 1 99 ? 8.553 -2.804 13.837 1.00 76.94 99 ASP A CA 1
ATOM 745 C C . ASP A 1 99 ? 7.740 -3.250 12.613 1.00 76.94 99 ASP A C 1
ATOM 747 O O . ASP A 1 99 ? 7.318 -4.424 12.562 1.00 76.94 99 ASP A O 1
ATOM 751 N N . PRO A 1 100 ? 7.525 -2.368 11.621 1.00 83.81 100 PRO A N 1
ATOM 752 C CA . PRO A 1 100 ? 6.994 -2.772 10.331 1.00 83.81 100 PRO A CA 1
ATOM 753 C C . PRO A 1 100 ? 8.035 -3.593 9.552 1.00 83.81 100 PRO A C 1
ATOM 755 O O . PRO A 1 100 ? 9.223 -3.284 9.577 1.00 83.81 100 PRO A O 1
ATOM 758 N N . ASP A 1 101 ? 7.597 -4.634 8.840 1.00 87.12 101 ASP A N 1
ATOM 759 C CA . ASP A 1 101 ? 8.449 -5.325 7.858 1.00 87.12 101 ASP A CA 1
ATOM 760 C C . ASP A 1 101 ? 8.012 -4.936 6.445 1.00 87.12 101 ASP A C 1
ATOM 762 O O . ASP A 1 101 ? 6.849 -5.143 6.094 1.00 87.12 101 ASP A O 1
ATOM 766 N N . LEU A 1 102 ? 8.942 -4.460 5.617 1.00 87.62 102 LEU A N 1
ATOM 767 C CA . LEU A 1 102 ? 8.716 -4.247 4.189 1.00 87.62 102 LEU A CA 1
ATOM 768 C C . LEU A 1 102 ? 9.445 -5.315 3.370 1.00 87.62 102 LEU A C 1
ATOM 770 O O . LEU A 1 102 ? 10.654 -5.504 3.497 1.00 87.62 102 LEU A O 1
ATOM 774 N N . TYR A 1 103 ? 8.698 -5.994 2.507 1.00 88.69 103 TYR A N 1
ATOM 775 C CA . TYR A 1 103 ? 9.213 -6.933 1.518 1.00 88.69 103 TYR A CA 1
ATOM 776 C C . TYR A 1 103 ? 8.996 -6.372 0.123 1.00 88.69 103 TYR A C 1
ATOM 778 O O . TYR A 1 103 ? 7.896 -5.926 -0.204 1.00 88.69 103 TYR A O 1
ATOM 786 N N . LEU A 1 104 ? 10.042 -6.422 -0.695 1.00 89.94 104 LEU A N 1
ATOM 787 C CA . LEU A 1 104 ? 10.039 -5.919 -2.058 1.00 89.94 104 LEU A CA 1
ATOM 788 C C . LEU A 1 104 ? 10.407 -7.036 -3.031 1.00 89.94 104 LEU A C 1
ATOM 790 O O . LEU A 1 104 ? 11.350 -7.793 -2.801 1.00 89.94 104 LEU A O 1
ATOM 794 N N . THR A 1 105 ? 9.676 -7.114 -4.137 1.00 92.56 105 THR A N 1
ATOM 795 C CA . THR A 1 105 ? 9.960 -8.031 -5.243 1.00 92.56 105 THR A CA 1
ATOM 796 C C . THR A 1 105 ? 9.974 -7.248 -6.547 1.00 92.56 105 THR A C 1
ATOM 798 O O . THR A 1 105 ? 8.951 -6.713 -6.964 1.00 92.56 105 THR A O 1
ATOM 801 N N . LEU A 1 106 ? 11.127 -7.156 -7.206 1.00 92.38 106 LEU A N 1
ATOM 802 C CA . LEU A 1 106 ? 11.248 -6.527 -8.515 1.00 92.38 106 LEU A CA 1
ATOM 803 C C . LEU A 1 106 ? 11.026 -7.562 -9.619 1.00 92.38 106 LEU A C 1
ATOM 805 O O . LEU A 1 106 ? 11.784 -8.523 -9.746 1.00 92.38 106 LEU A O 1
ATOM 809 N N . HIS A 1 107 ? 10.034 -7.308 -10.464 1.00 93.75 107 HIS A N 1
ATOM 810 C CA . HIS A 1 107 ? 9.782 -8.031 -11.702 1.00 93.75 107 HIS A CA 1
ATOM 811 C C . HIS A 1 107 ? 10.303 -7.213 -12.886 1.00 93.75 107 HIS A C 1
ATOM 813 O O . HIS A 1 107 ? 9.796 -6.125 -13.170 1.00 93.75 107 HIS A O 1
ATOM 819 N N . LEU A 1 108 ? 11.307 -7.737 -13.591 1.00 92.00 108 LEU A N 1
ATOM 820 C CA . LEU A 1 108 ? 11.980 -7.054 -14.698 1.00 92.00 108 LEU A CA 1
ATOM 821 C C . LEU A 1 108 ? 12.306 -8.050 -15.809 1.00 92.00 108 LEU A C 1
ATOM 823 O O . LEU A 1 108 ? 13.043 -9.004 -15.586 1.00 92.00 108 LEU A O 1
ATOM 827 N N . ASP A 1 109 ? 11.761 -7.834 -17.009 1.00 89.88 109 ASP A N 1
ATOM 828 C CA . ASP A 1 109 ? 12.005 -8.675 -18.193 1.00 89.88 109 ASP A CA 1
ATOM 829 C C . ASP A 1 109 ? 11.796 -10.191 -17.937 1.00 89.88 109 ASP A C 1
ATOM 831 O O . ASP A 1 109 ? 12.466 -11.046 -18.515 1.00 89.88 109 ASP A O 1
ATOM 835 N N . GLY A 1 110 ? 10.853 -10.535 -17.050 1.00 88.19 110 GLY A N 1
ATOM 836 C CA . GLY A 1 110 ? 10.554 -11.914 -16.642 1.00 88.19 110 GLY A CA 1
ATOM 837 C C . GLY A 1 110 ? 11.477 -12.486 -15.558 1.00 88.19 110 GLY A C 1
ATOM 838 O O . GLY A 1 110 ? 11.203 -13.574 -15.053 1.00 88.19 110 GLY A O 1
ATOM 839 N N . ALA A 1 111 ? 12.530 -11.766 -15.169 1.00 87.94 111 ALA A N 1
ATOM 840 C CA . ALA A 1 111 ? 13.328 -12.068 -13.987 1.00 87.94 111 ALA A CA 1
ATOM 841 C C . ALA A 1 111 ? 12.664 -11.511 -12.717 1.00 87.94 111 ALA A C 1
ATOM 843 O O . ALA A 1 111 ? 11.914 -10.532 -12.766 1.00 87.94 111 ALA A O 1
ATOM 844 N N . VAL A 1 112 ? 12.948 -12.159 -11.586 1.00 90.25 112 VAL A N 1
ATOM 845 C CA . VAL A 1 112 ? 12.424 -11.808 -10.262 1.00 90.25 112 VAL A CA 1
ATOM 846 C C . VAL A 1 112 ? 13.595 -11.612 -9.307 1.00 90.25 112 VAL A C 1
ATOM 848 O O . VAL A 1 112 ? 14.469 -12.477 -9.220 1.00 90.25 112 VAL A O 1
ATOM 851 N N . TYR A 1 113 ? 13.597 -10.486 -8.600 1.00 85.25 113 TYR A N 1
ATOM 852 C CA . TYR A 1 113 ? 14.604 -10.129 -7.605 1.00 85.25 113 TYR A CA 1
ATOM 853 C C . TYR A 1 113 ? 13.900 -9.797 -6.293 1.00 85.25 113 TYR A C 1
ATOM 855 O O . TYR A 1 113 ? 13.069 -8.896 -6.250 1.00 85.25 113 TYR A O 1
ATOM 863 N N . GLU A 1 114 ? 14.217 -10.517 -5.225 1.00 84.19 114 GLU A N 1
ATOM 864 C CA . GLU A 1 114 ? 13.580 -10.343 -3.918 1.00 84.19 114 GLU 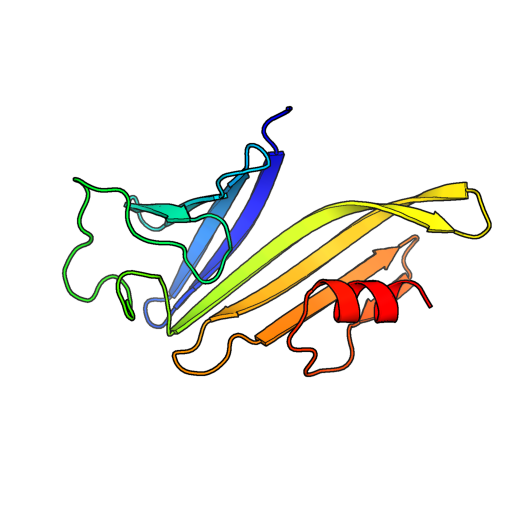A CA 1
ATOM 865 C C . GLU A 1 114 ? 14.523 -9.608 -2.961 1.00 84.19 114 GLU A C 1
ATOM 867 O O . GLU A 1 114 ? 15.720 -9.905 -2.905 1.00 84.19 114 GLU A O 1
ATOM 872 N N . SER A 1 115 ? 13.993 -8.676 -2.166 1.00 71.69 115 SER A N 1
ATOM 873 C CA . SER A 1 115 ? 14.728 -8.115 -1.032 1.00 71.69 115 SER A CA 1
ATOM 874 C C . SER A 1 115 ? 14.992 -9.224 -0.008 1.00 71.69 115 SER A C 1
ATOM 876 O O . SER A 1 115 ? 14.045 -9.844 0.491 1.00 71.69 115 SER A O 1
ATOM 878 N N . ALA A 1 116 ? 16.257 -9.476 0.338 1.00 56.56 116 ALA A N 1
ATOM 879 C CA . ALA A 1 116 ? 16.586 -10.372 1.440 1.00 56.56 116 ALA A CA 1
ATOM 880 C C . ALA A 1 116 ? 16.010 -9.798 2.749 1.00 56.56 116 ALA A C 1
ATOM 882 O O . ALA A 1 116 ? 16.131 -8.615 3.042 1.00 56.56 116 ALA A O 1
ATOM 883 N N . ARG A 1 117 ? 15.322 -10.643 3.515 1.00 54.97 117 ARG A N 1
ATOM 884 C CA . ARG A 1 117 ? 14.536 -10.284 4.703 1.00 54.97 117 ARG A CA 1
ATOM 885 C C . ARG A 1 117 ? 15.306 -9.441 5.744 1.00 54.97 117 ARG A C 1
ATOM 887 O O . ARG A 1 117 ? 16.377 -9.858 6.175 1.00 54.97 117 ARG A O 1
ATOM 894 N N . ALA A 1 118 ? 14.629 -8.385 6.223 1.00 46.59 118 ALA A N 1
ATOM 895 C CA . ALA A 1 118 ? 14.940 -7.445 7.317 1.00 46.59 118 ALA A CA 1
ATOM 896 C C . ALA A 1 118 ? 15.852 -6.249 6.974 1.00 46.59 118 ALA A C 1
ATOM 898 O O . ALA A 1 118 ? 16.924 -6.086 7.552 1.00 46.59 118 ALA A O 1
ATOM 899 N N . GLU A 1 119 ? 15.384 -5.362 6.095 1.00 47.72 119 GLU A N 1
ATOM 900 C CA . GLU A 1 119 ? 15.934 -4.008 5.986 1.00 47.72 119 GLU A CA 1
ATOM 901 C C . GLU A 1 119 ? 14.936 -3.006 6.578 1.00 47.72 119 GLU A C 1
ATOM 903 O O . GLU A 1 119 ? 13.786 -2.932 6.155 1.00 47.72 119 GLU A O 1
ATOM 908 N N . SER A 1 120 ? 15.370 -2.260 7.595 1.00 50.59 120 SER A N 1
ATOM 909 C CA . SER A 1 120 ? 14.571 -1.269 8.332 1.00 50.59 120 SER A CA 1
ATOM 910 C C . SER A 1 120 ? 14.392 0.059 7.577 1.00 50.59 120 SER A C 1
ATOM 912 O O . SER A 1 120 ? 13.955 1.041 8.168 1.00 50.59 120 SER A O 1
ATOM 914 N N . ASP A 1 121 ? 14.809 0.124 6.309 1.00 52.09 121 ASP A N 1
ATOM 915 C CA . ASP A 1 121 ? 14.864 1.342 5.497 1.00 52.09 121 ASP A CA 1
ATOM 916 C C . ASP A 1 121 ? 14.592 1.029 4.013 1.00 52.09 121 ASP A C 1
ATOM 918 O O . ASP A 1 121 ? 15.253 0.186 3.400 1.00 52.09 121 ASP A O 1
ATOM 922 N N . PHE A 1 122 ? 13.632 1.749 3.425 1.00 52.91 122 PHE A N 1
ATOM 923 C CA . PHE A 1 122 ? 13.270 1.678 2.008 1.00 52.91 122 PHE A CA 1
ATOM 924 C C . PHE A 1 122 ? 14.458 1.981 1.082 1.00 52.91 122 PHE A C 1
ATOM 926 O O . PHE A 1 122 ? 14.609 1.343 0.038 1.00 52.91 122 PHE A O 1
ATOM 933 N N . ALA A 1 123 ? 15.331 2.923 1.458 1.00 56.03 123 ALA A N 1
ATOM 934 C CA . ALA A 1 123 ? 16.489 3.293 0.646 1.00 56.03 123 ALA A CA 1
ATOM 935 C C . ALA A 1 123 ? 17.547 2.178 0.600 1.00 56.03 123 ALA A C 1
ATOM 937 O O . ALA A 1 123 ? 18.163 1.939 -0.446 1.00 56.03 123 ALA A O 1
ATOM 938 N N . ALA A 1 124 ? 17.732 1.467 1.713 1.00 54.16 124 ALA A N 1
ATOM 939 C CA . ALA A 1 124 ? 18.608 0.306 1.781 1.00 54.16 124 ALA A CA 1
ATOM 940 C C . ALA A 1 124 ? 18.054 -0.835 0.904 1.00 54.16 124 ALA A C 1
ATOM 942 O O . ALA A 1 124 ? 18.768 -1.327 0.021 1.00 54.16 124 ALA A O 1
ATOM 943 N N . ALA A 1 125 ? 16.752 -1.128 1.023 1.00 57.88 125 ALA A N 1
ATOM 944 C CA . ALA A 1 125 ? 16.112 -2.199 0.262 1.00 57.88 125 ALA A CA 1
ATOM 945 C C . ALA A 1 125 ? 16.156 -1.927 -1.253 1.00 57.88 125 ALA A C 1
ATOM 947 O O . ALA A 1 125 ? 16.423 -2.825 -2.055 1.00 57.88 125 ALA A O 1
ATOM 948 N N . LEU A 1 126 ? 15.979 -0.664 -1.657 1.00 57.16 126 LEU A N 1
ATOM 949 C CA . LEU A 1 126 ? 16.129 -0.240 -3.048 1.00 57.16 126 LEU A CA 1
ATOM 950 C C . LEU A 1 126 ? 17.578 -0.392 -3.545 1.00 57.16 126 LEU A C 1
ATOM 952 O O . LEU A 1 126 ? 17.799 -0.804 -4.683 1.00 57.16 126 LEU A O 1
ATOM 956 N N . THR A 1 127 ? 18.569 -0.113 -2.695 1.00 57.88 127 THR A N 1
ATOM 957 C CA . THR A 1 127 ? 19.995 -0.289 -3.022 1.00 57.88 127 THR A CA 1
ATOM 958 C C . THR A 1 127 ? 20.360 -1.764 -3.214 1.00 57.88 127 THR A C 1
ATOM 960 O O . THR A 1 127 ? 21.169 -2.082 -4.088 1.00 57.88 127 THR A O 1
ATOM 963 N N . ALA A 1 128 ? 19.772 -2.673 -2.429 1.00 58.59 128 ALA A N 1
ATOM 964 C CA . ALA A 1 128 ? 19.986 -4.113 -2.568 1.00 58.59 128 ALA A CA 1
ATOM 965 C C . ALA A 1 128 ? 19.457 -4.653 -3.907 1.00 58.59 128 ALA A C 1
ATOM 967 O O . ALA A 1 128 ? 20.114 -5.477 -4.535 1.00 58.59 128 ALA A O 1
ATOM 968 N N . ILE A 1 129 ? 18.314 -4.141 -4.368 1.00 56.91 129 ILE A N 1
ATOM 969 C CA . ILE A 1 129 ? 17.697 -4.514 -5.651 1.00 56.91 129 ILE A CA 1
ATOM 970 C C . ILE A 1 129 ? 18.461 -3.929 -6.854 1.00 56.91 129 ILE A C 1
ATOM 972 O O . ILE A 1 129 ? 18.451 -4.506 -7.938 1.00 56.91 129 ILE A O 1
ATOM 976 N N . GLN A 1 130 ? 19.122 -2.781 -6.690 1.00 55.91 130 GLN A N 1
ATOM 977 C CA . GLN A 1 130 ? 19.891 -2.126 -7.758 1.00 55.91 130 GLN A CA 1
ATOM 978 C C . GLN A 1 130 ? 21.250 -2.784 -8.066 1.00 55.91 130 GLN A C 1
ATOM 980 O O . GLN A 1 130 ? 21.917 -2.357 -9.014 1.00 55.91 130 GLN A O 1
ATOM 985 N N . ARG A 1 131 ? 21.692 -3.764 -7.271 1.00 50.91 131 ARG A N 1
ATOM 986 C CA . ARG A 1 131 ? 22.957 -4.489 -7.465 1.00 50.91 131 ARG A CA 1
ATOM 987 C C . ARG A 1 131 ? 22.766 -5.779 -8.249 1.00 50.91 131 ARG A C 1
ATOM 989 O O . ARG A 1 131 ? 23.651 -6.049 -9.092 1.00 50.91 131 ARG A O 1
#

Radius of gyration: 15.72 Å; chains: 1; bounding box: 40×29×39 Å

Foldseek 3Di:
DDKDKWWWWKQAPVGIDIKIWIDPQQKIWIADPNFIWMDRDQQATATDPPRDDDPPPADDDPRHGARMKIWTKDWDWDQDPNDTFIKIWIWIWHGHPPAIWIKIWIGGPNDIDTQDGDDRDPVVSVVNRND

Secondary structure (DSSP, 8-state):
-PPEEEEEEEEETTEEEEEEEEE-SS-EEEEETTEEEEESSSSS-EEPTT-PPPTTSS-EETTEE-SEEEEEEEEEEEEETTEEEEEEEEEEEEE-SS--EEEEEEEETTEEEEPPS--S-HHHHHHHHT-